Protein AF-A0A2T2V2A9-F1 (afdb_monomer)

Mean predicted aligned error: 9.46 Å

Foldseek 3Di:
DDDDDDDDDDDDPDDDDPDPPPPDPPVVVVVQVQVVVLVVQCLVCLQVVVLVSVLVQADQQEWEAEPNDIDGSVRCSVPVSVVSNLVNNQKDKDWPDWDWDDDPFKIKIKTWIWIFGDDPNDTATKIKIKIWIWGDDPNHIHTRYIYIDMDGDD

Solvent-accessible surface area (backbone atoms only — not comparable to full-atom values): 8856 Å² total; per-residue (Å²): 134,89,82,90,78,90,78,84,83,81,82,79,82,80,79,84,68,82,80,77,76,80,71,72,60,71,63,60,59,50,49,52,50,50,54,50,49,54,50,53,52,48,51,50,22,42,45,71,57,36,62,68,59,41,57,72,42,42,34,89,80,13,34,45,31,44,93,91,47,77,38,45,44,68,55,33,68,76,53,51,48,60,56,51,17,58,53,48,58,43,34,51,75,45,79,74,49,76,49,80,48,76,58,92,56,36,35,40,36,44,36,34,30,41,37,38,40,53,57,96,92,37,82,45,48,30,43,37,42,39,40,41,32,33,36,54,56,99,88,43,76,27,33,44,32,40,37,47,49,72,44,77,61,132

Radius of gyration: 25.56 Å; Cα contacts (8 Å, |Δi|>4): 239; chains: 1; bounding box: 55×90×48 Å

Sequence (154 aa):
MRLFALLTAAIFLSVSGPASARGQPQGATSDSAQVVEATEAFRAALECGDSTAVAGMLLPEARVLESGGVETRREYLAHHFRTDHAFLSALSRRMQSRDVRIDGNAAWVSTTSRMQGTYDGRAMDLSSAELLVLRRRAGEWGIAAVHWSSRSRE

Structure (mmCIF, N/CA/C/O backbone):
data_AF-A0A2T2V2A9-F1
#
_entry.id   AF-A0A2T2V2A9-F1
#
loop_
_atom_site.group_PDB
_atom_site.id
_atom_site.type_symbol
_atom_site.label_atom_id
_atom_site.label_alt_id
_atom_site.label_comp_id
_atom_site.label_asym_id
_atom_site.label_entity_id
_atom_site.label_seq_id
_atom_site.pdbx_PDB_ins_code
_atom_site.Cartn_x
_atom_site.Cartn_y
_atom_site.Cartn_z
_atom_site.occupancy
_atom_site.B_iso_or_equiv
_atom_site.auth_seq_id
_atom_site.auth_comp_id
_atom_site.auth_asym_id
_atom_site.auth_atom_id
_atom_site.pdbx_PDB_model_num
ATOM 1 N N . MET A 1 1 ? -39.315 73.610 7.146 1.00 35.16 1 MET A N 1
ATOM 2 C CA . MET A 1 1 ? -40.131 73.681 8.374 1.00 35.16 1 MET A CA 1
ATOM 3 C C . MET A 1 1 ? -40.170 72.291 8.991 1.00 35.16 1 MET A C 1
ATOM 5 O O . MET A 1 1 ? -40.680 71.395 8.348 1.00 35.16 1 MET A O 1
ATOM 9 N N . ARG A 1 2 ? -39.520 72.145 10.156 1.00 39.41 2 ARG A N 1
ATOM 10 C CA . ARG A 1 2 ? -39.706 71.147 11.230 1.00 39.41 2 ARG A CA 1
ATOM 11 C C . ARG A 1 2 ? -40.156 69.720 10.853 1.00 39.41 2 ARG A C 1
ATOM 13 O O . ARG A 1 2 ? -41.315 69.539 10.516 1.00 39.41 2 ARG A O 1
ATOM 20 N N . LEU A 1 3 ? -39.328 68.719 11.172 1.00 33.22 3 LEU A N 1
ATOM 21 C CA . LEU A 1 3 ? -39.603 67.847 12.327 1.00 33.22 3 LEU A CA 1
ATOM 22 C C . LEU A 1 3 ? -38.363 67.026 12.725 1.00 33.22 3 LEU A C 1
ATOM 24 O O . LEU A 1 3 ? -37.742 66.370 11.897 1.00 33.22 3 LEU A O 1
ATOM 28 N N . PHE A 1 4 ? -38.015 67.110 14.010 1.00 39.78 4 PHE A N 1
ATOM 29 C CA . PHE A 1 4 ? -37.048 66.262 14.705 1.00 39.78 4 PHE A CA 1
ATOM 30 C C . PHE A 1 4 ? -37.637 64.857 14.895 1.00 39.78 4 PHE A C 1
ATOM 32 O O . PHE A 1 4 ? -38.782 64.738 15.329 1.00 39.78 4 PHE A O 1
ATOM 39 N N . ALA A 1 5 ? -36.834 63.816 14.680 1.00 41.00 5 ALA A N 1
ATOM 40 C CA . ALA A 1 5 ? -37.074 62.487 15.234 1.00 41.00 5 ALA A CA 1
ATOM 41 C C . ALA A 1 5 ? -35.835 62.080 16.040 1.00 41.00 5 ALA A C 1
ATOM 43 O O . ALA A 1 5 ? -34.745 61.926 15.489 1.00 41.00 5 ALA A O 1
ATOM 44 N N . LEU A 1 6 ? -36.009 61.980 17.361 1.00 43.75 6 LEU A N 1
ATOM 45 C CA . LEU A 1 6 ? -35.043 61.377 18.272 1.00 43.75 6 LEU A CA 1
ATOM 46 C C . LEU A 1 6 ? -34.867 59.899 17.902 1.00 43.75 6 LEU A C 1
ATOM 48 O O . LEU A 1 6 ? -35.856 59.173 17.827 1.00 43.75 6 LEU A O 1
ATOM 52 N N . LEU A 1 7 ? -33.621 59.447 17.754 1.00 37.81 7 LEU A N 1
ATOM 53 C CA . LEU A 1 7 ? -33.289 58.026 17.784 1.00 37.81 7 LEU A CA 1
ATOM 54 C C . LEU A 1 7 ? -32.452 57.756 19.036 1.00 37.81 7 LEU A C 1
ATOM 56 O O . LEU A 1 7 ? -31.360 58.293 19.213 1.00 37.81 7 LEU A O 1
ATOM 60 N N . THR A 1 8 ? -33.017 56.958 19.930 1.00 41.72 8 THR A N 1
ATOM 61 C CA . THR A 1 8 ? -32.402 56.431 21.144 1.00 41.72 8 THR A CA 1
ATOM 62 C C . THR A 1 8 ? -31.215 55.533 20.790 1.00 41.72 8 THR A C 1
ATOM 64 O O . THR A 1 8 ? -31.360 54.537 20.085 1.00 41.72 8 THR A O 1
ATOM 67 N N . ALA A 1 9 ? -30.027 55.869 21.294 1.00 41.50 9 ALA A N 1
ATOM 68 C CA . ALA A 1 9 ? -28.858 55.001 21.217 1.00 41.50 9 ALA A CA 1
ATOM 69 C C . ALA A 1 9 ? -29.003 53.859 22.237 1.00 41.50 9 ALA A C 1
ATOM 71 O O . ALA A 1 9 ? -28.936 54.084 23.445 1.00 41.50 9 ALA A O 1
ATOM 72 N N . ALA A 1 10 ? -29.211 52.632 21.758 1.00 46.62 10 ALA A N 1
ATOM 73 C CA . ALA A 1 10 ? -29.101 51.433 22.579 1.00 46.62 10 ALA A CA 1
ATOM 74 C C . ALA A 1 10 ? -27.618 51.049 22.699 1.00 46.62 10 ALA A C 1
ATOM 76 O O . ALA A 1 10 ? -26.986 50.644 21.724 1.00 46.62 10 ALA A O 1
ATOM 77 N N . ILE A 1 11 ? -27.055 51.202 23.897 1.00 49.84 11 ILE A N 1
ATOM 78 C CA . ILE A 1 11 ? -25.713 50.720 24.233 1.00 49.84 11 ILE A CA 1
ATOM 79 C C . ILE A 1 11 ? -25.803 49.198 24.390 1.00 49.84 11 ILE A C 1
ATOM 81 O O . ILE A 1 11 ? -26.328 48.703 25.386 1.00 49.84 11 ILE A O 1
ATOM 85 N N . PHE A 1 12 ? -25.301 48.447 23.410 1.00 47.16 12 PHE A N 1
ATOM 86 C CA . PHE A 1 12 ? -25.062 47.014 23.569 1.00 47.16 12 PHE A CA 1
ATOM 87 C C . PHE A 1 12 ? -23.761 46.817 24.354 1.00 47.16 12 PHE A C 1
ATOM 89 O O . PHE A 1 12 ? -22.667 47.035 23.837 1.00 47.16 12 PHE A O 1
ATOM 96 N N . LEU A 1 13 ? -23.880 46.411 25.620 1.00 44.81 13 LEU A N 1
ATOM 97 C CA . LEU A 1 13 ? -22.756 45.901 26.399 1.00 44.81 13 LEU A CA 1
ATOM 98 C C . LEU A 1 13 ? -22.415 44.494 25.879 1.00 44.81 13 LEU A C 1
ATOM 100 O O . LEU A 1 13 ? -23.069 43.512 26.228 1.00 44.81 13 LEU A O 1
ATOM 104 N N . SER A 1 14 ? -21.408 44.387 25.016 1.00 50.97 14 SER A N 1
ATOM 105 C CA . SER A 1 14 ? -20.856 43.095 24.601 1.00 50.97 14 SER A CA 1
ATOM 106 C C . SER A 1 14 ? -20.062 42.498 25.765 1.00 50.97 14 SER A C 1
ATOM 108 O O . SER A 1 14 ? -18.943 42.922 26.049 1.00 50.97 14 SER A O 1
ATOM 110 N N . VAL A 1 15 ? -20.637 41.515 26.458 1.00 56.66 15 VAL A N 1
ATOM 111 C CA . VAL A 1 15 ? -19.888 40.664 27.389 1.00 56.66 15 VAL A CA 1
ATOM 112 C C . VAL A 1 15 ? -19.045 39.704 26.553 1.00 56.66 15 VAL A C 1
ATOM 114 O O . VAL A 1 15 ? -19.554 38.730 26.001 1.00 56.66 15 VAL A O 1
ATOM 117 N N . SER A 1 16 ? -17.749 39.987 26.440 1.00 60.47 16 SER A N 1
ATOM 118 C CA . SER A 1 16 ? -16.772 39.043 25.897 1.00 60.47 16 SER A CA 1
ATOM 119 C C . SER A 1 16 ? -16.602 37.884 26.880 1.00 60.47 16 SER A C 1
ATOM 121 O O . SER A 1 16 ? -15.828 37.970 27.832 1.00 60.47 16 SER A O 1
ATOM 123 N N . GLY A 1 17 ? -17.353 36.802 26.677 1.00 57.62 17 GLY A N 1
ATOM 124 C CA . GLY A 1 17 ? -17.073 35.521 27.324 1.00 57.62 17 GLY A CA 1
ATOM 125 C C . GLY A 1 17 ? -15.783 34.913 26.760 1.00 57.62 17 GLY A C 1
ATOM 126 O O . GLY A 1 17 ? -15.475 35.135 25.584 1.00 57.62 17 GLY A O 1
ATOM 127 N N . PRO A 1 18 ? -15.008 34.151 27.553 1.00 56.25 18 PRO A N 1
ATOM 128 C CA . PRO A 1 18 ? -13.830 33.478 27.032 1.00 56.25 18 PRO A CA 1
ATOM 129 C C . PRO A 1 18 ? -14.279 32.499 25.947 1.00 56.25 18 PRO A C 1
ATOM 131 O O . PRO A 1 18 ? -15.115 31.626 26.182 1.00 56.25 18 PRO A O 1
ATOM 134 N N . ALA A 1 19 ? -13.733 32.655 24.742 1.00 56.81 19 ALA A N 1
ATOM 135 C CA . ALA A 1 19 ? -13.886 31.668 23.692 1.00 56.81 19 ALA A CA 1
ATOM 136 C C . ALA A 1 19 ? -13.268 30.358 24.197 1.00 56.81 19 ALA A C 1
ATOM 138 O O . ALA A 1 19 ? -12.050 30.248 24.334 1.00 56.81 19 ALA A O 1
ATOM 139 N N . SER A 1 20 ? -14.105 29.369 24.514 1.00 57.19 20 SER A N 1
ATOM 140 C CA . SER A 1 20 ? -13.631 28.012 24.751 1.00 57.19 20 SER A CA 1
ATOM 141 C C . SER A 1 20 ? -12.981 27.518 23.465 1.00 57.19 20 SER A C 1
ATOM 143 O O . SER A 1 20 ? -13.665 27.195 22.492 1.00 57.19 20 SER A O 1
ATOM 145 N N . ALA A 1 21 ? -11.650 27.468 23.455 1.00 55.84 21 ALA A N 1
ATOM 146 C CA . ALA A 1 21 ? -10.911 26.687 22.485 1.00 55.84 21 ALA A CA 1
ATOM 147 C C . ALA A 1 21 ? -11.425 25.246 22.594 1.00 55.84 21 ALA A C 1
ATOM 149 O O . ALA A 1 21 ? -11.191 24.564 23.592 1.00 55.84 21 ALA A O 1
ATOM 150 N N . ARG A 1 22 ? -12.194 24.798 21.598 1.00 54.06 22 ARG A N 1
ATOM 151 C CA . ARG A 1 22 ? -12.546 23.387 21.442 1.00 54.06 22 ARG A CA 1
ATOM 152 C C . ARG A 1 22 ? -11.227 22.650 21.220 1.00 54.06 22 ARG A C 1
ATOM 154 O O . ARG A 1 22 ? -10.706 22.644 20.109 1.00 54.06 22 ARG A O 1
ATOM 161 N N . GLY A 1 23 ? -10.659 22.096 22.289 1.00 47.19 23 GLY A N 1
ATOM 162 C CA . GLY A 1 23 ? -9.540 21.173 22.186 1.00 47.19 23 GLY A CA 1
ATOM 163 C C . GLY A 1 23 ? -9.960 20.043 21.257 1.00 47.19 23 GLY A C 1
ATOM 164 O O . GLY A 1 23 ? -11.001 19.420 21.476 1.00 47.19 23 GLY A O 1
ATOM 165 N N . GLN A 1 24 ? -9.199 19.813 20.186 1.00 53.31 24 GLN A N 1
ATOM 166 C CA . GLN A 1 24 ? -9.359 18.569 19.449 1.00 53.31 24 GLN A CA 1
ATOM 167 C C . GLN A 1 24 ? -9.175 17.416 20.444 1.00 53.31 24 GLN A C 1
ATOM 169 O O . GLN A 1 24 ? -8.257 17.482 21.267 1.00 53.31 24 GLN A O 1
ATOM 174 N N . PRO A 1 25 ? -10.048 16.395 20.433 1.00 52.81 25 PRO A N 1
ATOM 175 C CA . PRO A 1 25 ? -9.921 15.290 21.366 1.00 52.81 25 PRO A CA 1
ATOM 176 C C . PRO A 1 25 ? -8.544 14.652 21.163 1.00 52.81 25 PRO A C 1
ATOM 178 O O . PRO A 1 25 ? -8.242 14.178 20.071 1.00 52.81 25 PRO A O 1
ATOM 181 N N . GLN A 1 26 ? -7.721 14.635 22.214 1.00 58.34 26 GLN A N 1
ATOM 182 C CA . GLN A 1 26 ? -6.366 14.056 22.234 1.00 58.34 26 GLN A CA 1
ATOM 183 C C . GLN A 1 26 ? -6.305 12.622 21.663 1.00 58.34 26 GLN A C 1
ATOM 185 O O . GLN A 1 26 ? -5.264 12.191 21.168 1.00 58.34 26 GLN A O 1
ATOM 190 N N . GLY A 1 27 ? -7.430 11.895 21.682 1.00 61.84 27 GLY A N 1
ATOM 191 C CA . GLY A 1 27 ? -7.580 10.593 21.029 1.00 61.84 27 GLY A CA 1
ATOM 192 C C . GLY A 1 27 ? -7.538 10.645 19.496 1.00 61.84 27 GLY A C 1
ATOM 193 O O . GLY A 1 27 ? -6.867 9.823 18.891 1.00 61.84 27 GLY A O 1
ATOM 194 N N . ALA A 1 28 ? -8.154 11.636 18.845 1.00 66.62 28 ALA A N 1
ATOM 195 C CA . ALA A 1 28 ? -8.171 11.719 17.379 1.00 66.62 28 ALA A CA 1
ATOM 196 C C . ALA A 1 28 ? -6.783 12.018 16.787 1.00 66.62 28 ALA A C 1
ATOM 198 O O . ALA A 1 28 ? -6.427 11.510 15.721 1.00 66.62 28 ALA A O 1
ATOM 199 N N . THR A 1 29 ? -5.977 12.816 17.494 1.00 73.81 29 THR A N 1
ATOM 200 C CA . THR A 1 29 ? -4.595 13.118 17.100 1.00 73.81 29 THR A CA 1
ATOM 201 C C . THR A 1 29 ? -3.674 11.911 17.288 1.00 73.81 29 THR A C 1
ATOM 203 O O . THR A 1 29 ? -2.843 11.646 16.424 1.00 73.81 29 THR A O 1
ATOM 206 N N . SER A 1 30 ? -3.855 11.145 18.372 1.00 85.50 30 SER A N 1
ATOM 207 C CA . SER A 1 30 ? -3.116 9.896 18.618 1.00 85.50 30 SER A CA 1
ATOM 208 C C . SER A 1 30 ? -3.460 8.821 17.584 1.00 85.50 30 SER A C 1
ATOM 210 O O . SER A 1 30 ? -2.577 8.164 17.038 1.00 85.50 30 SER A O 1
ATOM 212 N N . ASP A 1 31 ? -4.740 8.695 17.249 1.00 91.25 31 ASP A N 1
ATOM 213 C CA . ASP A 1 31 ? -5.223 7.721 16.276 1.00 91.25 31 ASP A CA 1
ATOM 214 C C . ASP A 1 31 ? -4.714 8.023 14.867 1.00 91.25 31 ASP A C 1
ATOM 216 O O . ASP A 1 31 ? -4.270 7.121 14.161 1.00 91.25 31 ASP A O 1
ATOM 220 N N . SER A 1 32 ? -4.703 9.302 14.483 1.00 93.50 32 SER A N 1
ATOM 221 C CA . SER A 1 32 ? -4.135 9.739 13.204 1.00 93.50 32 SER A CA 1
ATOM 222 C C . SER A 1 32 ? -2.642 9.428 13.115 1.00 93.50 32 SER A C 1
ATOM 224 O O . SER A 1 32 ? -2.185 8.959 12.075 1.00 93.50 32 SER A O 1
ATOM 226 N N . ALA A 1 33 ? -1.889 9.629 14.202 1.00 95.06 33 ALA A N 1
ATOM 227 C CA . ALA A 1 33 ? -0.473 9.277 14.252 1.00 95.06 33 ALA A CA 1
ATOM 228 C C . ALA A 1 33 ? -0.248 7.761 14.108 1.00 95.06 33 ALA A C 1
ATOM 230 O O . ALA A 1 33 ? 0.575 7.356 13.294 1.00 95.06 33 ALA A O 1
ATOM 231 N N . GLN A 1 34 ? -1.027 6.930 14.809 1.00 95.94 34 GLN A N 1
ATOM 232 C CA . GLN A 1 34 ? -0.943 5.464 14.708 1.00 95.94 34 GLN A CA 1
ATOM 233 C C . GLN A 1 34 ? -1.295 4.952 13.302 1.00 95.94 34 GLN A C 1
ATOM 235 O O . GLN A 1 34 ? -0.639 4.055 12.781 1.00 95.94 34 GLN A O 1
ATOM 240 N N . VAL A 1 35 ? -2.323 5.520 12.662 1.00 97.94 35 VAL A N 1
ATOM 241 C CA . VAL A 1 35 ? -2.714 5.155 11.289 1.00 97.94 35 VAL A CA 1
ATOM 242 C C . VAL A 1 35 ? -1.621 5.529 10.285 1.00 97.94 35 VAL A C 1
ATOM 244 O O . VAL A 1 35 ? -1.320 4.756 9.371 1.00 97.94 35 VAL A O 1
ATOM 247 N N . VAL A 1 36 ? -1.009 6.703 10.459 1.00 97.38 36 VAL A N 1
ATOM 248 C CA . VAL A 1 36 ? 0.147 7.133 9.665 1.00 97.38 36 VAL A CA 1
ATOM 249 C C . VAL A 1 36 ? 1.325 6.185 9.868 1.00 97.38 36 VAL A C 1
ATOM 251 O O . VAL A 1 36 ? 1.901 5.733 8.885 1.00 97.38 36 VAL A O 1
ATOM 254 N N . GLU A 1 37 ? 1.653 5.845 11.110 1.00 97.19 37 GLU A N 1
ATOM 255 C CA . GLU A 1 37 ? 2.740 4.923 11.437 1.00 97.19 37 GLU A CA 1
ATOM 256 C C . GLU A 1 37 ? 2.522 3.541 10.809 1.00 97.19 37 GLU A C 1
ATOM 258 O O . GLU A 1 37 ? 3.412 3.034 10.132 1.00 97.19 37 GLU A O 1
ATOM 263 N N . ALA A 1 38 ? 1.319 2.972 10.933 1.00 97.81 38 ALA A N 1
ATOM 264 C CA . ALA A 1 38 ? 0.969 1.699 10.302 1.00 97.81 38 ALA A CA 1
ATOM 265 C C . ALA A 1 38 ? 1.093 1.754 8.768 1.00 97.81 38 ALA A C 1
ATOM 267 O O . ALA A 1 38 ? 1.555 0.798 8.144 1.00 97.81 38 ALA A O 1
ATOM 268 N N . THR A 1 39 ? 0.716 2.883 8.159 1.00 98.1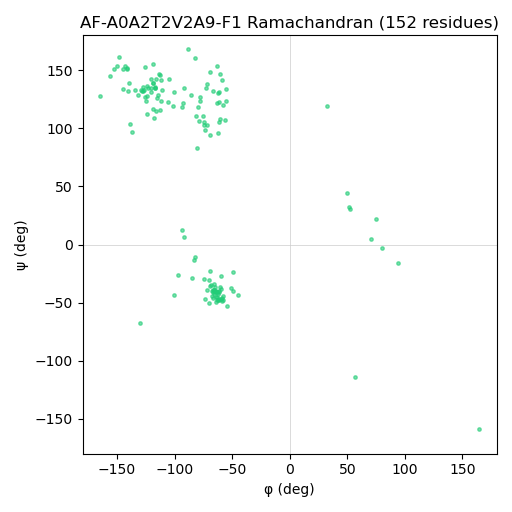2 39 THR A N 1
ATOM 269 C CA . THR A 1 39 ? 0.854 3.108 6.713 1.00 98.12 39 THR A CA 1
ATOM 270 C C . THR A 1 39 ? 2.321 3.124 6.287 1.00 98.12 39 THR A C 1
ATOM 272 O O . THR A 1 39 ? 2.694 2.422 5.349 1.00 98.12 39 THR A O 1
ATOM 275 N N . GLU A 1 40 ? 3.166 3.892 6.975 1.00 97.88 40 GLU A N 1
ATOM 276 C CA . GLU A 1 40 ? 4.597 3.973 6.655 1.00 97.88 40 GLU A CA 1
ATOM 277 C C . GLU A 1 40 ? 5.312 2.641 6.917 1.00 97.88 40 GLU A C 1
ATOM 279 O O . GLU A 1 40 ? 6.135 2.219 6.108 1.00 97.88 40 GLU A O 1
ATOM 284 N N . ALA A 1 41 ? 4.958 1.934 7.994 1.00 98.44 41 ALA A N 1
ATOM 285 C CA . ALA A 1 41 ? 5.515 0.621 8.304 1.00 98.44 41 ALA A CA 1
ATOM 286 C C . ALA A 1 41 ? 5.188 -0.412 7.214 1.00 98.44 41 ALA A C 1
ATOM 288 O O . ALA A 1 41 ? 6.069 -1.156 6.783 1.00 98.44 41 ALA A O 1
ATOM 289 N N . PHE A 1 42 ? 3.949 -0.424 6.715 1.00 98.50 42 PHE A N 1
ATOM 290 C CA . PHE A 1 42 ? 3.546 -1.290 5.605 1.00 98.50 42 PHE A CA 1
ATOM 291 C C . PHE A 1 42 ? 4.305 -0.968 4.318 1.00 98.50 42 PHE A C 1
ATOM 293 O O . PHE A 1 42 ? 4.830 -1.869 3.663 1.00 98.50 42 PHE A O 1
ATOM 300 N N . ARG A 1 43 ? 4.425 0.320 3.982 1.00 96.81 43 ARG A N 1
ATOM 301 C CA . ARG A 1 43 ? 5.202 0.786 2.827 1.00 96.81 43 ARG A CA 1
ATOM 302 C C . ARG A 1 43 ? 6.671 0.375 2.918 1.00 96.81 43 ARG A C 1
ATOM 304 O O . ARG A 1 43 ? 7.204 -0.160 1.950 1.00 96.81 43 ARG A O 1
ATOM 311 N N . ALA A 1 44 ? 7.296 0.566 4.076 1.00 97.88 44 ALA A N 1
ATOM 312 C CA . ALA A 1 44 ? 8.678 0.167 4.312 1.00 97.88 44 ALA A CA 1
ATOM 313 C C . ALA A 1 44 ? 8.860 -1.355 4.208 1.00 97.88 44 ALA A C 1
ATOM 315 O O . ALA A 1 44 ? 9.825 -1.818 3.606 1.00 97.88 44 ALA A O 1
ATOM 316 N N . ALA A 1 45 ? 7.920 -2.147 4.731 1.00 98.44 45 ALA A N 1
ATOM 317 C CA . ALA A 1 45 ? 7.969 -3.604 4.628 1.00 98.44 45 ALA A CA 1
ATOM 318 C C . ALA A 1 45 ? 7.867 -4.092 3.170 1.00 98.44 45 ALA A C 1
ATOM 320 O O . ALA A 1 45 ? 8.604 -4.997 2.777 1.00 98.44 45 ALA A O 1
ATOM 321 N N . LEU A 1 46 ? 7.014 -3.465 2.350 1.00 97.88 46 LEU A N 1
ATOM 322 C CA . LEU A 1 46 ? 6.942 -3.728 0.907 1.00 97.88 46 LEU A CA 1
ATOM 323 C C . LEU A 1 46 ? 8.262 -3.388 0.197 1.00 97.88 46 LEU A C 1
ATOM 325 O O . LEU A 1 46 ? 8.788 -4.195 -0.568 1.00 97.88 46 LEU A O 1
ATOM 329 N N . GLU A 1 47 ? 8.822 -2.210 0.471 1.00 96.94 47 GLU A N 1
ATOM 330 C CA . GLU A 1 47 ? 10.073 -1.745 -0.143 1.00 96.94 47 GLU A CA 1
ATOM 331 C C . GLU A 1 47 ? 11.276 -2.611 0.262 1.00 96.94 47 GLU A C 1
ATOM 333 O O . GLU A 1 47 ? 12.117 -2.909 -0.583 1.00 96.94 47 GLU A O 1
ATOM 338 N N . CYS A 1 48 ? 11.322 -3.096 1.506 1.00 97.56 48 CYS A N 1
ATOM 339 C CA . CYS A 1 48 ? 12.367 -3.994 2.012 1.00 97.56 48 CYS A CA 1
ATOM 340 C C . CYS A 1 48 ? 12.157 -5.475 1.656 1.00 97.56 48 CYS A C 1
ATOM 342 O O . CYS A 1 48 ? 13.058 -6.282 1.878 1.00 97.56 48 CYS A O 1
ATOM 344 N N . GLY A 1 49 ? 10.986 -5.857 1.143 1.00 97.69 49 GLY A N 1
ATOM 345 C CA . GLY A 1 49 ? 10.690 -7.252 0.809 1.00 97.69 49 GLY A CA 1
ATOM 346 C C . GLY A 1 49 ? 10.410 -8.129 2.032 1.00 97.69 49 GLY A C 1
ATOM 347 O O . GLY A 1 49 ? 10.501 -9.357 1.952 1.00 97.69 49 GLY A O 1
ATOM 348 N N . ASP A 1 50 ? 10.015 -7.529 3.159 1.00 98.38 50 ASP A N 1
ATOM 349 C CA . ASP A 1 50 ? 9.679 -8.248 4.388 1.00 98.38 50 ASP A CA 1
ATOM 350 C C . ASP A 1 50 ? 8.251 -8.811 4.331 1.00 98.38 50 ASP A C 1
ATOM 352 O O . ASP A 1 50 ? 7.283 -8.241 4.844 1.00 98.38 50 ASP A O 1
ATOM 356 N N . SER A 1 51 ? 8.126 -9.977 3.694 1.00 97.44 51 SER A N 1
ATOM 357 C CA . SER A 1 51 ? 6.847 -10.689 3.587 1.00 97.44 51 SER A CA 1
ATOM 358 C C . SER A 1 51 ? 6.241 -11.062 4.945 1.00 97.44 51 SER A C 1
ATOM 360 O O . SER A 1 51 ? 5.018 -11.158 5.052 1.00 97.44 51 SER A O 1
ATOM 362 N N . THR A 1 52 ? 7.060 -11.243 5.989 1.00 98.19 52 THR A N 1
ATOM 363 C CA . THR A 1 52 ? 6.581 -11.596 7.334 1.00 98.19 52 THR A CA 1
ATOM 364 C C . THR A 1 52 ? 5.924 -10.390 7.990 1.00 98.19 52 THR A C 1
ATOM 366 O O . THR A 1 52 ? 4.806 -10.504 8.499 1.00 98.19 52 THR A O 1
ATOM 369 N N . ALA A 1 53 ? 6.570 -9.223 7.924 1.00 98.31 53 ALA A N 1
ATOM 370 C CA . ALA A 1 53 ? 5.998 -7.972 8.410 1.00 98.31 53 ALA A CA 1
ATOM 371 C C . ALA A 1 53 ? 4.713 -7.617 7.649 1.00 98.31 53 ALA A C 1
ATOM 373 O O . ALA A 1 53 ? 3.681 -7.368 8.275 1.00 98.31 53 ALA A O 1
ATOM 374 N N . VAL A 1 54 ? 4.727 -7.698 6.312 1.00 98.50 54 VAL A N 1
ATOM 375 C CA . VAL A 1 54 ? 3.523 -7.471 5.496 1.00 98.50 54 VAL A CA 1
ATOM 376 C C . VAL A 1 54 ? 2.401 -8.438 5.877 1.00 98.50 54 VAL A C 1
ATOM 378 O O . VAL A 1 54 ? 1.257 -8.019 6.064 1.00 98.50 54 VAL A O 1
ATOM 381 N N . ALA A 1 55 ? 2.708 -9.723 6.070 1.00 98.19 55 ALA A N 1
ATOM 382 C CA . ALA A 1 55 ? 1.716 -10.696 6.507 1.00 98.19 55 ALA A CA 1
ATOM 383 C C . ALA A 1 55 ? 1.116 -10.351 7.880 1.00 98.19 55 ALA A C 1
ATOM 385 O O . ALA A 1 55 ? -0.078 -10.589 8.070 1.00 98.19 55 ALA A O 1
ATOM 386 N N . GLY A 1 56 ? 1.901 -9.804 8.812 1.00 97.88 56 GLY A N 1
ATOM 387 C CA . GLY A 1 56 ? 1.432 -9.366 10.131 1.00 97.88 56 GLY A CA 1
ATOM 388 C C . GLY A 1 56 ? 0.541 -8.119 10.095 1.00 97.88 56 GLY A C 1
ATOM 389 O O . GLY A 1 56 ? -0.363 -7.994 10.915 1.00 97.88 56 GLY A O 1
ATOM 390 N N . MET A 1 57 ? 0.753 -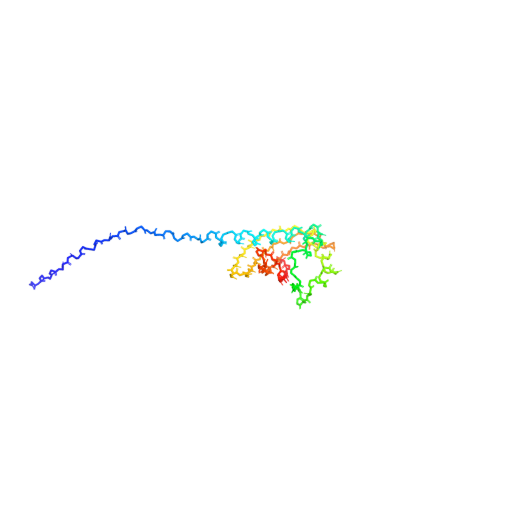7.226 9.125 1.00 98.31 57 MET A N 1
ATOM 391 C CA . MET A 1 57 ? 0.006 -5.966 8.992 1.00 98.31 57 MET A CA 1
ATOM 392 C C . MET A 1 57 ? -1.318 -6.119 8.228 1.00 98.31 57 MET A C 1
ATOM 394 O O . MET A 1 57 ? -2.271 -5.373 8.472 1.00 98.31 57 MET A O 1
ATOM 398 N N . LEU A 1 58 ? -1.398 -7.080 7.302 1.00 98.56 58 LEU A N 1
ATOM 399 C CA . LEU A 1 58 ? -2.625 -7.389 6.565 1.00 98.56 58 LEU A CA 1
ATOM 400 C C . LEU A 1 58 ? -3.582 -8.219 7.430 1.00 98.56 58 LEU A C 1
ATOM 402 O O . LEU A 1 58 ? -3.253 -9.328 7.862 1.00 98.56 58 LEU A O 1
ATOM 406 N N . LEU A 1 59 ? -4.811 -7.732 7.617 1.00 98.44 59 LEU A N 1
ATOM 407 C CA . LEU A 1 59 ? -5.856 -8.489 8.306 1.00 98.44 59 LEU A CA 1
ATOM 408 C C . LEU A 1 59 ? -6.212 -9.778 7.538 1.00 98.44 59 LEU A C 1
ATOM 410 O O . LEU A 1 59 ? -6.082 -9.819 6.314 1.00 98.44 59 LEU A O 1
ATOM 414 N N . PRO A 1 60 ? -6.708 -10.836 8.212 1.00 97.88 60 PRO A N 1
ATOM 415 C CA . PRO A 1 60 ? -7.048 -12.111 7.569 1.00 97.88 60 PRO A CA 1
ATOM 416 C C . PRO A 1 60 ? -7.944 -11.988 6.329 1.00 97.88 60 PRO A C 1
ATOM 418 O O . PRO A 1 60 ? -7.751 -12.707 5.354 1.00 97.88 60 PRO A O 1
ATOM 421 N N . GLU A 1 61 ? -8.894 -11.058 6.359 1.00 97.81 61 GLU A N 1
ATOM 422 C CA . GLU A 1 61 ? -9.836 -10.774 5.275 1.00 97.81 61 GLU A CA 1
ATOM 423 C C . GLU A 1 61 ? -9.387 -9.659 4.315 1.00 97.81 61 GLU A C 1
ATOM 425 O O . GLU A 1 61 ? -10.200 -9.176 3.525 1.00 97.81 61 GLU A O 1
ATOM 430 N N . ALA A 1 62 ? -8.120 -9.238 4.381 1.00 98.62 62 ALA A N 1
ATOM 431 C CA . ALA A 1 62 ? -7.618 -8.153 3.556 1.00 98.62 62 ALA A CA 1
ATOM 432 C C . ALA A 1 62 ? -7.767 -8.442 2.058 1.00 98.62 62 ALA A C 1
ATOM 434 O O . ALA A 1 62 ? -7.555 -9.573 1.598 1.00 98.62 62 ALA A O 1
ATOM 435 N N . ARG A 1 63 ? -8.117 -7.395 1.306 1.00 98.69 63 ARG A N 1
ATOM 436 C CA . ARG A 1 63 ? -8.217 -7.418 -0.158 1.00 98.69 63 ARG A CA 1
ATOM 437 C C . ARG A 1 63 ? -7.221 -6.455 -0.781 1.00 98.69 63 ARG A C 1
ATOM 439 O O . ARG A 1 63 ? -7.126 -5.316 -0.335 1.00 98.69 63 ARG A O 1
ATOM 446 N N . VAL A 1 64 ? -6.528 -6.905 -1.820 1.00 98.69 64 VAL A N 1
ATOM 447 C CA . VAL A 1 64 ? -5.618 -6.069 -2.611 1.00 98.69 64 VAL A CA 1
ATOM 448 C C . VAL A 1 64 ? -6.225 -5.890 -3.992 1.00 98.69 64 VAL A C 1
ATOM 450 O O . VAL A 1 64 ? -6.584 -6.873 -4.636 1.00 98.69 64 VAL A O 1
ATOM 453 N N . LEU A 1 65 ? -6.429 -4.639 -4.395 1.00 98.56 65 LEU A N 1
ATOM 454 C CA . LEU A 1 65 ? -7.023 -4.258 -5.667 1.00 98.56 65 LEU A CA 1
ATOM 455 C C . LEU A 1 65 ? -5.984 -3.516 -6.494 1.00 98.56 65 LEU A C 1
ATOM 457 O O . LEU A 1 65 ? -5.447 -2.501 -6.054 1.00 98.56 65 LEU A O 1
ATOM 461 N N . GLU A 1 66 ? -5.766 -3.984 -7.713 1.00 97.12 66 GLU A N 1
ATOM 462 C CA . GLU A 1 66 ? -4.894 -3.320 -8.673 1.00 97.12 66 GLU A CA 1
ATOM 463 C C . GLU A 1 66 ? -5.283 -3.720 -10.097 1.00 97.12 66 GLU A C 1
ATOM 465 O O . GLU A 1 66 ? -5.702 -4.850 -10.343 1.00 97.12 66 GLU A O 1
ATOM 470 N N . SER A 1 67 ? -5.165 -2.787 -11.048 1.00 93.69 67 SER A N 1
ATOM 471 C CA . SER A 1 67 ? -5.382 -3.044 -12.483 1.00 93.69 67 SER A CA 1
ATOM 472 C C . SER A 1 67 ? -6.729 -3.714 -12.819 1.00 93.69 67 SER A C 1
ATOM 474 O O . SER A 1 67 ? -6.842 -4.467 -13.782 1.00 93.69 67 SER A O 1
ATOM 476 N N . GLY A 1 68 ? -7.767 -3.452 -12.015 1.00 95.19 68 GLY A N 1
ATOM 477 C CA . GLY A 1 68 ? -9.100 -4.055 -12.158 1.00 95.19 68 GLY A CA 1
ATOM 478 C C . GLY A 1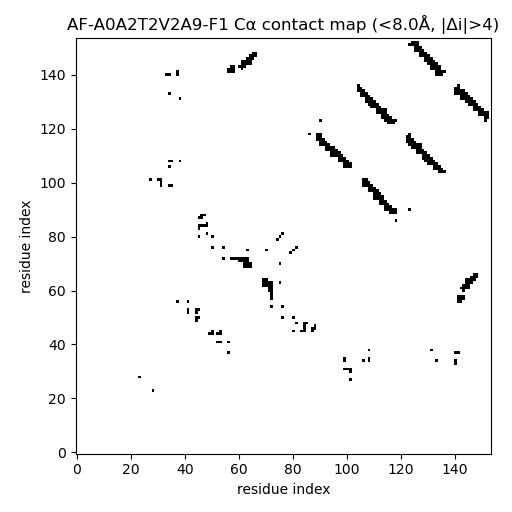 68 ? -9.240 -5.473 -11.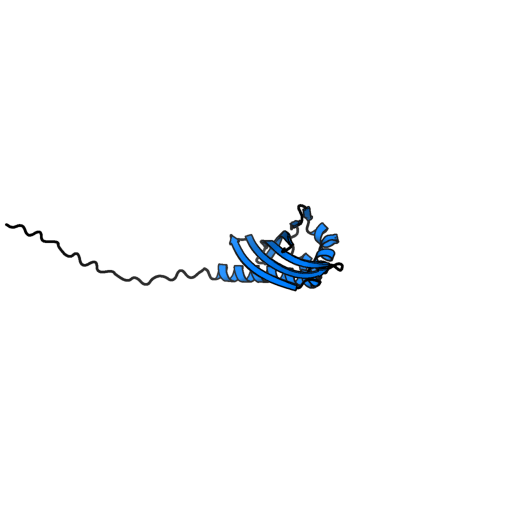584 1.00 95.19 68 GLY A C 1
ATOM 479 O O . GLY A 1 68 ? -10.344 -6.016 -11.589 1.00 95.19 68 GLY A O 1
ATOM 480 N N . GLY A 1 69 ? -8.161 -6.062 -11.069 1.00 97.19 69 GLY A N 1
ATOM 481 C CA . GLY A 1 69 ? -8.164 -7.331 -10.351 1.00 97.19 69 GLY A CA 1
ATOM 482 C C . GLY A 1 69 ? -8.398 -7.167 -8.851 1.00 97.19 69 GLY A C 1
ATOM 483 O O . GLY A 1 69 ? -8.352 -6.065 -8.297 1.00 97.19 69 GLY A O 1
ATOM 484 N N . VAL A 1 70 ? -8.649 -8.293 -8.183 1.00 98.38 70 VAL A N 1
ATOM 485 C CA . VAL A 1 70 ? -8.722 -8.350 -6.725 1.00 98.38 70 VAL A CA 1
ATOM 486 C C . VAL A 1 70 ? -8.177 -9.672 -6.200 1.00 98.38 70 VAL A C 1
ATOM 488 O O . VAL A 1 70 ? -8.572 -10.743 -6.653 1.00 98.38 70 VAL A O 1
ATOM 491 N N . GLU A 1 71 ? -7.338 -9.589 -5.177 1.00 98.56 71 GLU A N 1
ATOM 492 C CA . GLU A 1 71 ? -6.736 -10.734 -4.499 1.00 98.56 71 GLU 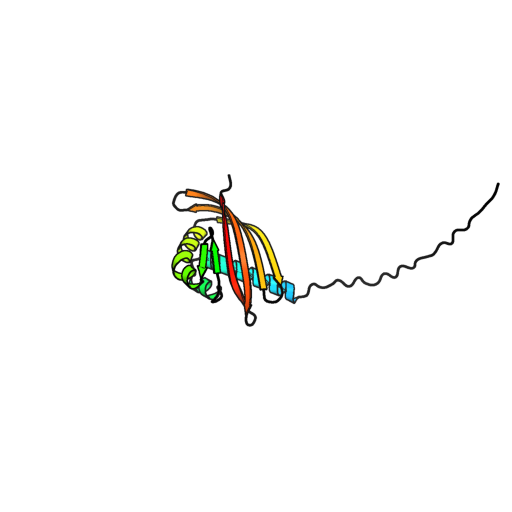A CA 1
ATOM 493 C C . GLU A 1 71 ? -7.145 -10.780 -3.026 1.00 98.56 71 GLU A C 1
ATOM 495 O O . GLU A 1 71 ? -7.524 -9.777 -2.410 1.00 98.56 71 GLU A O 1
ATOM 500 N N . THR A 1 72 ? -7.100 -11.974 -2.450 1.00 98.75 72 THR A N 1
ATOM 501 C CA . THR A 1 72 ? -7.105 -12.187 -1.000 1.00 98.75 72 THR A CA 1
ATOM 502 C C . THR A 1 72 ? -5.697 -12.008 -0.430 1.00 98.75 72 THR A C 1
ATOM 50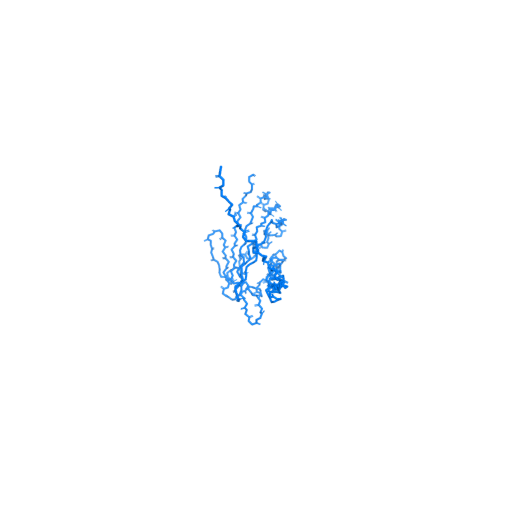4 O O . THR A 1 72 ? -4.708 -12.184 -1.139 1.00 98.75 72 THR A O 1
ATOM 507 N N . ARG A 1 73 ? -5.579 -11.765 0.884 1.00 98.31 73 ARG A N 1
ATOM 508 C CA . ARG A 1 73 ? -4.288 -11.766 1.606 1.00 98.31 73 ARG A CA 1
ATOM 509 C C . ARG A 1 73 ? -3.390 -12.954 1.240 1.00 98.31 73 ARG A C 1
ATOM 511 O O . ARG A 1 73 ? -2.190 -12.784 1.058 1.00 98.31 73 ARG A O 1
ATOM 518 N N . ARG A 1 74 ? -3.961 -14.161 1.150 1.00 98.31 74 ARG A N 1
ATOM 519 C CA . ARG A 1 74 ? -3.206 -15.386 0.842 1.00 98.31 74 ARG A CA 1
ATOM 520 C C . ARG A 1 74 ? -2.646 -15.370 -0.581 1.00 98.31 74 ARG A C 1
ATOM 522 O O . ARG A 1 74 ? -1.488 -15.725 -0.760 1.00 98.31 74 ARG A O 1
ATOM 529 N N . GLU A 1 75 ? -3.460 -14.996 -1.564 1.00 98.31 75 GLU A N 1
ATOM 530 C CA . GLU A 1 75 ? -3.043 -14.923 -2.974 1.00 98.31 75 GLU A CA 1
ATOM 531 C C . GLU A 1 75 ? -1.950 -13.872 -3.163 1.00 98.31 75 GLU A C 1
ATOM 533 O O . GLU A 1 75 ? -0.882 -14.189 -3.691 1.00 98.31 75 GLU A O 1
ATOM 538 N N . TYR A 1 76 ? -2.171 -12.685 -2.595 1.00 98.44 76 TYR A N 1
ATOM 539 C CA . TYR A 1 76 ? -1.220 -11.584 -2.625 1.00 98.44 76 TYR A CA 1
ATOM 540 C C . TYR A 1 76 ? 0.157 -11.992 -2.077 1.00 98.44 76 TYR A C 1
ATOM 542 O O . TYR A 1 76 ? 1.173 -11.863 -2.758 1.00 98.44 76 TYR A O 1
ATOM 550 N N . LEU A 1 77 ? 0.197 -12.561 -0.865 1.00 97.94 77 LEU A N 1
ATOM 551 C CA . LEU A 1 77 ? 1.446 -12.979 -0.216 1.00 97.94 77 LEU A CA 1
ATOM 552 C C . LEU A 1 77 ? 2.153 -14.127 -0.954 1.00 97.94 77 LEU A C 1
ATOM 554 O O . LEU A 1 77 ? 3.382 -14.192 -0.963 1.00 97.94 77 LEU A O 1
ATOM 558 N N . ALA A 1 78 ? 1.401 -15.050 -1.560 1.00 96.88 78 ALA A N 1
ATOM 559 C CA . ALA A 1 78 ? 1.974 -16.203 -2.253 1.00 96.88 78 ALA A CA 1
ATOM 560 C C . ALA A 1 78 ? 2.611 -15.832 -3.605 1.00 96.88 78 ALA A C 1
ATOM 562 O O . ALA A 1 78 ? 3.573 -16.487 -4.039 1.00 96.88 78 ALA A O 1
ATOM 563 N N . HIS A 1 79 ? 2.092 -14.795 -4.269 1.00 91.88 79 HIS A N 1
ATOM 564 C CA . HIS A 1 79 ? 2.440 -14.470 -5.651 1.00 91.88 79 HIS A CA 1
ATOM 565 C C . HIS A 1 79 ? 2.813 -13.000 -5.844 1.00 91.88 79 HIS A C 1
ATOM 567 O O . HIS A 1 79 ? 3.980 -12.717 -6.127 1.00 91.88 79 HIS A O 1
ATOM 573 N N . HIS A 1 80 ? 1.849 -12.092 -5.697 1.00 95.44 80 HIS A N 1
ATOM 574 C CA . HIS A 1 80 ? 1.967 -10.710 -6.159 1.00 95.44 80 HIS A CA 1
ATOM 575 C C . HIS A 1 80 ? 2.981 -9.878 -5.363 1.00 95.44 80 HIS A C 1
ATOM 577 O O . HIS A 1 80 ? 3.759 -9.131 -5.952 1.00 95.44 80 HIS A O 1
ATOM 583 N N . PHE A 1 81 ? 3.087 -10.114 -4.053 1.00 96.88 81 PHE A N 1
ATOM 584 C CA . PHE A 1 81 ? 4.012 -9.410 -3.161 1.00 96.88 81 PHE A CA 1
ATOM 585 C C . PHE A 1 81 ? 5.459 -9.340 -3.684 1.00 96.88 81 PHE A C 1
ATOM 587 O O . PHE A 1 81 ? 6.125 -8.315 -3.551 1.00 96.88 81 PHE A O 1
ATOM 594 N N . ARG A 1 82 ? 5.972 -10.421 -4.291 1.00 95.75 82 ARG A N 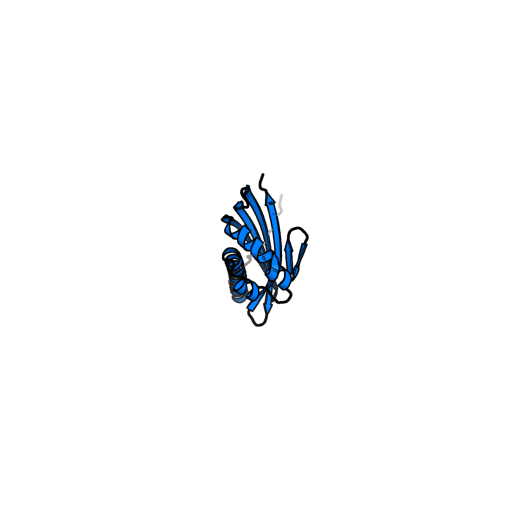1
ATOM 595 C CA . ARG A 1 82 ? 7.352 -10.439 -4.812 1.00 95.75 82 ARG A CA 1
ATOM 596 C C . ARG A 1 82 ? 7.540 -9.458 -5.967 1.00 95.75 82 ARG A C 1
ATOM 598 O O . ARG A 1 82 ? 8.588 -8.820 -6.053 1.00 95.75 82 ARG A O 1
ATOM 605 N N . THR A 1 83 ? 6.545 -9.357 -6.844 1.00 95.56 83 THR A N 1
ATOM 606 C CA . THR A 1 83 ? 6.561 -8.421 -7.970 1.00 95.56 83 THR A CA 1
ATOM 607 C C . THR A 1 83 ? 6.491 -6.988 -7.463 1.00 95.56 83 THR A C 1
ATOM 609 O O . THR A 1 83 ? 7.303 -6.169 -7.890 1.00 95.56 83 THR A O 1
ATOM 612 N N . ASP A 1 84 ? 5.621 -6.713 -6.490 1.00 96.56 84 ASP A N 1
ATOM 613 C CA . ASP A 1 84 ? 5.525 -5.394 -5.860 1.00 96.56 84 ASP A CA 1
ATOM 614 C C . ASP A 1 84 ? 6.835 -4.978 -5.219 1.00 96.56 84 ASP A C 1
ATOM 616 O O . ASP A 1 84 ? 7.317 -3.880 -5.471 1.00 96.56 84 ASP A O 1
ATOM 620 N N . HIS A 1 85 ? 7.454 -5.853 -4.427 1.00 97.56 85 HIS A N 1
ATOM 621 C CA . HIS A 1 85 ? 8.745 -5.553 -3.823 1.00 97.56 85 HIS A CA 1
ATOM 622 C C . HIS A 1 85 ? 9.804 -5.227 -4.888 1.00 97.56 85 HIS A C 1
ATOM 624 O O . HIS A 1 85 ? 10.499 -4.212 -4.786 1.00 97.56 85 HIS A O 1
ATOM 630 N N . ALA A 1 86 ? 9.910 -6.044 -5.940 1.00 97.19 86 ALA A N 1
ATOM 631 C CA . ALA A 1 86 ? 10.865 -5.807 -7.020 1.00 97.19 86 ALA A CA 1
ATOM 632 C C . ALA A 1 86 ? 10.602 -4.471 -7.739 1.00 97.19 86 ALA A C 1
ATOM 634 O O . ALA A 1 86 ? 11.539 -3.753 -8.080 1.00 97.19 86 ALA A O 1
ATOM 635 N N . PHE A 1 87 ? 9.333 -4.126 -7.956 1.00 96.25 87 PHE A N 1
ATOM 636 C CA . PHE A 1 87 ? 8.936 -2.875 -8.590 1.00 96.25 87 PHE A CA 1
ATOM 637 C C . PHE A 1 87 ? 9.202 -1.664 -7.690 1.00 96.25 87 PHE A C 1
ATOM 639 O O . PHE A 1 87 ? 9.835 -0.698 -8.109 1.00 96.25 87 PHE A O 1
ATOM 646 N N . LEU A 1 88 ? 8.757 -1.720 -6.435 1.00 95.94 88 LEU A N 1
ATOM 647 C CA . LEU A 1 88 ? 8.883 -0.631 -5.471 1.00 95.94 88 LEU A CA 1
ATOM 648 C C . LEU A 1 88 ? 10.344 -0.355 -5.101 1.00 95.94 88 LEU A C 1
ATOM 650 O O . LEU A 1 88 ? 10.722 0.807 -5.012 1.00 95.94 88 LEU A O 1
ATOM 654 N N . SER A 1 89 ? 11.178 -1.389 -4.946 1.00 96.62 89 SER A N 1
ATOM 655 C CA . SER A 1 89 ? 12.607 -1.225 -4.626 1.00 96.62 89 SER A CA 1
ATOM 656 C C . SER A 1 89 ? 13.430 -0.629 -5.776 1.00 96.62 89 SER A C 1
ATOM 658 O O . SER A 1 89 ? 14.475 -0.023 -5.536 1.00 96.62 89 SER A O 1
ATOM 660 N N . ALA A 1 90 ? 12.961 -0.750 -7.021 1.00 97.19 90 ALA A N 1
ATOM 661 C CA . ALA A 1 90 ? 13.625 -0.194 -8.200 1.00 97.19 90 ALA A CA 1
ATOM 662 C C . ALA A 1 90 ? 13.304 1.291 -8.454 1.00 97.19 90 ALA A C 1
ATOM 664 O O . ALA A 1 90 ? 13.961 1.941 -9.276 1.00 97.19 90 ALA A O 1
ATOM 665 N N . LEU A 1 91 ? 12.281 1.838 -7.791 1.00 97.38 91 LEU A N 1
ATOM 666 C CA . LEU A 1 91 ? 11.775 3.181 -8.050 1.00 97.38 91 LEU A CA 1
ATOM 667 C C . LEU A 1 91 ? 11.935 4.083 -6.826 1.00 97.38 91 LEU A C 1
ATOM 669 O O . LEU A 1 91 ? 11.548 3.755 -5.712 1.00 97.38 91 LEU A O 1
ATOM 673 N N . SER A 1 92 ? 12.419 5.300 -7.057 1.00 97.25 92 SER A N 1
ATOM 674 C CA . SER A 1 92 ? 12.327 6.375 -6.074 1.00 97.25 92 SER A CA 1
ATOM 675 C C . SER A 1 92 ? 10.885 6.877 -5.983 1.00 97.25 92 SER A C 1
ATOM 677 O O . SER A 1 92 ? 10.234 7.116 -7.004 1.00 97.25 92 SER A O 1
ATOM 679 N N . ARG A 1 93 ? 10.380 7.072 -4.763 1.00 96.88 93 ARG A N 1
ATOM 680 C CA . ARG A 1 93 ? 9.026 7.571 -4.501 1.00 96.88 93 ARG A CA 1
ATOM 681 C C . ARG A 1 93 ? 9.084 8.942 -3.837 1.00 96.88 93 ARG A C 1
ATOM 683 O O . ARG A 1 93 ? 9.722 9.119 -2.806 1.00 96.88 93 ARG A O 1
ATOM 690 N N . ARG A 1 94 ? 8.351 9.910 -4.390 1.00 97.88 94 ARG A N 1
ATOM 691 C CA . ARG A 1 94 ? 8.112 11.223 -3.780 1.00 97.88 94 ARG A CA 1
ATOM 692 C C . ARG A 1 94 ? 6.622 11.407 -3.531 1.00 97.88 94 ARG A C 1
ATOM 694 O O . ARG A 1 94 ? 5.858 11.597 -4.478 1.00 97.88 94 ARG A O 1
ATOM 701 N N . MET A 1 95 ? 6.224 11.376 -2.263 1.00 97.75 95 MET A N 1
ATOM 702 C CA . MET A 1 95 ? 4.848 11.659 -1.857 1.00 97.75 95 MET A CA 1
ATOM 703 C C . MET A 1 95 ? 4.465 13.090 -2.252 1.00 97.75 95 MET A C 1
ATOM 705 O O . MET A 1 95 ? 5.225 14.029 -2.023 1.00 97.75 95 MET A O 1
ATOM 709 N N . GLN A 1 96 ? 3.304 13.243 -2.884 1.00 98.25 96 GLN A N 1
ATOM 710 C CA . GLN A 1 96 ? 2.748 14.534 -3.294 1.00 98.25 96 GLN A CA 1
ATOM 711 C C . GLN A 1 96 ? 1.674 15.005 -2.315 1.00 98.25 96 GLN A C 1
ATOM 713 O O . GLN A 1 96 ? 1.659 16.171 -1.934 1.00 98.25 96 GLN A O 1
ATOM 718 N N . SER A 1 97 ? 0.796 14.099 -1.891 1.00 98.19 97 SER A N 1
ATOM 719 C CA . SER A 1 97 ? -0.217 14.373 -0.876 1.00 98.19 97 SER A CA 1
ATOM 720 C C . SER A 1 97 ? -0.541 13.118 -0.082 1.00 98.19 97 SER A C 1
ATOM 722 O O . SER A 1 97 ? -0.417 12.003 -0.592 1.00 98.19 97 SER A O 1
ATOM 724 N N . ARG A 1 98 ? -0.986 13.321 1.159 1.00 98.31 98 ARG A N 1
ATOM 725 C CA . ARG A 1 98 ? -1.612 12.296 1.987 1.00 98.31 98 ARG A CA 1
ATOM 726 C C . ARG A 1 98 ? -2.772 12.906 2.755 1.00 98.31 98 ARG A C 1
ATOM 728 O O . ARG A 1 98 ? -2.596 13.945 3.386 1.00 98.31 98 ARG A O 1
ATOM 735 N N . ASP A 1 99 ? -3.911 12.232 2.726 1.00 98.06 99 ASP A N 1
ATOM 736 C CA . ASP A 1 99 ? -5.069 12.527 3.563 1.00 98.06 99 ASP A CA 1
ATOM 737 C C . ASP A 1 99 ? -5.379 11.324 4.452 1.00 98.06 99 ASP A C 1
ATOM 739 O O . ASP A 1 99 ? -5.284 10.177 4.010 1.00 98.06 99 ASP A O 1
ATOM 743 N N . VAL A 1 100 ? -5.723 11.593 5.710 1.00 97.88 100 VAL A N 1
ATOM 744 C CA . VAL A 1 100 ? -6.067 10.574 6.702 1.00 97.88 100 VAL A CA 1
ATOM 745 C C . VAL A 1 100 ? -7.436 10.908 7.250 1.00 97.88 100 VAL A C 1
ATOM 747 O O . VAL A 1 100 ? -7.651 11.987 7.806 1.00 97.88 100 VAL A O 1
ATOM 750 N N . ARG A 1 101 ? -8.356 9.954 7.147 1.00 97.38 101 ARG A N 1
ATOM 751 C CA . ARG A 1 101 ? -9.691 10.092 7.711 1.00 97.38 101 ARG A CA 1
ATOM 752 C C . ARG A 1 101 ? -10.013 8.907 8.596 1.00 97.38 101 ARG A C 1
ATOM 754 O O . ARG A 1 101 ? -9.819 7.764 8.202 1.00 97.38 101 ARG A O 1
ATOM 761 N N . ILE A 1 102 ? -10.511 9.210 9.788 1.00 96.94 102 ILE A N 1
ATOM 762 C CA . ILE A 1 102 ? -10.849 8.232 10.820 1.00 96.94 102 ILE A CA 1
ATOM 763 C C . ILE A 1 102 ? -12.331 8.365 11.145 1.00 96.94 102 ILE A C 1
ATOM 765 O O . ILE A 1 102 ? -12.836 9.476 11.314 1.00 96.94 102 ILE A O 1
ATOM 769 N N . ASP A 1 103 ? -13.004 7.223 11.229 1.00 95.38 103 ASP A N 1
ATOM 770 C CA . ASP A 1 103 ? -14.391 7.091 11.653 1.00 95.38 103 ASP A CA 1
ATOM 771 C C . ASP A 1 103 ? -14.524 5.883 12.594 1.00 95.38 103 ASP A C 1
ATOM 773 O O . ASP A 1 103 ? -14.563 4.721 12.176 1.00 95.38 103 ASP A O 1
ATOM 777 N N . GLY A 1 104 ? -14.499 6.162 13.900 1.00 94.44 104 GLY A N 1
ATOM 778 C CA . GLY A 1 104 ? -14.498 5.144 14.947 1.00 94.44 104 GLY A CA 1
ATOM 779 C C . GLY A 1 104 ? -13.334 4.159 14.798 1.00 94.44 104 GLY A C 1
ATOM 780 O O . GLY A 1 104 ? -12.171 4.524 14.939 1.00 94.44 104 GLY A O 1
ATOM 781 N N . ASN A 1 105 ? -13.658 2.896 14.513 1.00 96.12 105 ASN A N 1
ATOM 782 C CA . ASN A 1 105 ? -12.676 1.820 14.342 1.00 96.12 105 ASN A CA 1
ATOM 783 C C . ASN A 1 105 ? -12.223 1.627 12.888 1.00 96.12 105 ASN A C 1
ATOM 785 O O . ASN A 1 105 ? -11.526 0.653 12.610 1.00 96.12 105 ASN A O 1
ATOM 789 N N . ALA A 1 106 ? -12.629 2.492 11.960 1.00 97.69 106 ALA A N 1
ATOM 790 C CA . ALA A 1 106 ? -12.195 2.468 10.569 1.00 97.69 106 ALA A CA 1
ATOM 791 C C . ALA A 1 106 ? -11.352 3.705 10.248 1.00 97.69 106 ALA A C 1
ATOM 793 O O . ALA A 1 106 ? -11.588 4.792 10.778 1.00 97.69 106 ALA A O 1
ATOM 794 N N . ALA A 1 107 ? -10.383 3.539 9.358 1.00 98.31 107 ALA A N 1
ATOM 795 C CA . ALA A 1 107 ? -9.621 4.639 8.798 1.00 98.31 107 ALA A CA 1
ATOM 796 C C . ALA A 1 107 ? -9.341 4.401 7.315 1.00 98.31 107 ALA A C 1
ATOM 798 O O . ALA A 1 107 ? -9.212 3.258 6.875 1.00 98.31 107 ALA A O 1
ATOM 799 N N . TRP A 1 108 ? -9.212 5.483 6.555 1.00 98.00 108 TRP A N 1
ATOM 800 C CA . TRP A 1 108 ? -8.752 5.448 5.172 1.00 98.00 108 TRP A CA 1
ATOM 801 C C . TRP A 1 108 ? -7.622 6.452 4.991 1.00 98.00 108 TRP A C 1
ATOM 803 O O . TRP A 1 108 ? -7.728 7.601 5.427 1.00 98.00 108 TRP A O 1
ATOM 813 N N . VAL A 1 109 ? -6.550 6.008 4.343 1.00 98.75 109 VAL A N 1
ATOM 814 C CA . VAL A 1 109 ? -5.394 6.832 4.000 1.00 98.75 109 VAL A CA 1
ATOM 815 C C . VAL A 1 109 ? -5.296 6.899 2.491 1.00 98.75 109 VAL A C 1
ATOM 817 O O . VAL A 1 109 ? -5.080 5.879 1.840 1.00 98.75 109 VAL A O 1
ATOM 820 N N . SER A 1 110 ? -5.482 8.096 1.943 1.00 98.69 110 SER A N 1
ATOM 821 C CA . SER A 1 110 ? -5.328 8.355 0.512 1.00 98.69 110 SER A CA 1
ATOM 822 C C . SER A 1 110 ? -3.984 9.017 0.277 1.00 98.69 1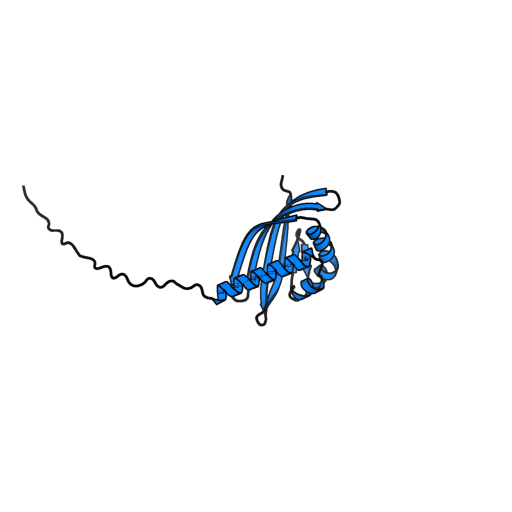10 SER A C 1
ATOM 824 O O . SER A 1 110 ? -3.746 10.110 0.787 1.00 98.69 110 SER A O 1
ATOM 826 N N . THR A 1 111 ? -3.120 8.384 -0.507 1.00 98.81 111 THR A N 1
ATOM 827 C CA . THR A 1 111 ? -1.788 8.900 -0.822 1.00 98.81 111 THR A CA 1
ATOM 828 C C . THR A 1 111 ? -1.621 9.024 -2.328 1.00 98.81 111 THR A C 1
ATOM 830 O O . THR A 1 111 ? -1.943 8.101 -3.072 1.00 98.81 111 THR A O 1
ATOM 833 N N . THR A 1 112 ? -1.079 10.149 -2.793 1.00 98.69 112 THR A N 1
ATOM 834 C CA . THR A 1 112 ? -0.588 10.273 -4.172 1.00 98.69 112 THR A CA 1
ATOM 835 C C . THR A 1 112 ? 0.911 10.510 -4.173 1.00 98.69 112 THR A C 1
ATOM 837 O O . THR A 1 112 ? 1.440 11.228 -3.320 1.00 98.69 112 THR A O 1
ATOM 840 N N . SER A 1 113 ? 1.606 9.913 -5.136 1.00 98.50 113 SER A N 1
ATOM 841 C CA . SER A 1 113 ? 3.062 9.968 -5.241 1.00 98.50 113 SER A CA 1
ATOM 842 C C . SER A 1 113 ? 3.508 10.081 -6.691 1.00 98.50 113 SER A C 1
ATOM 844 O O . SER A 1 113 ? 2.856 9.571 -7.600 1.00 98.50 113 SER A O 1
ATOM 846 N N . ARG A 1 114 ? 4.673 10.691 -6.906 1.00 98.38 114 ARG A N 1
ATOM 847 C CA . ARG A 1 114 ? 5.447 10.485 -8.131 1.00 98.38 114 ARG A CA 1
ATOM 848 C C . ARG A 1 114 ? 6.435 9.351 -7.895 1.00 98.38 114 ARG A C 1
ATOM 850 O O . ARG A 1 114 ? 7.103 9.348 -6.862 1.00 98.38 114 ARG A O 1
ATOM 857 N N . MET A 1 115 ? 6.539 8.426 -8.839 1.00 98.12 115 MET A N 1
ATOM 858 C CA . MET A 1 115 ? 7.529 7.351 -8.807 1.00 98.12 115 MET A CA 1
ATOM 859 C C . MET A 1 115 ? 8.421 7.428 -10.038 1.00 98.12 115 MET A C 1
ATOM 861 O O . MET A 1 115 ? 7.915 7.575 -11.148 1.00 98.12 115 MET A O 1
ATOM 865 N N . GLN A 1 116 ? 9.736 7.369 -9.840 1.00 98.25 116 GLN A N 1
ATOM 866 C CA . GLN A 1 116 ? 10.720 7.515 -10.911 1.00 98.25 116 GLN A CA 1
ATOM 867 C C . GLN A 1 116 ? 11.866 6.526 -10.740 1.00 98.25 116 GLN A C 1
ATOM 869 O O . GLN A 1 116 ? 12.368 6.347 -9.631 1.00 98.25 116 GLN A O 1
ATOM 874 N N . GLY A 1 117 ? 12.327 5.933 -11.836 1.00 97.31 117 GLY A N 1
ATOM 875 C CA . GLY A 1 117 ? 13.450 5.000 -11.817 1.00 97.31 117 GLY A CA 1
ATOM 876 C C . GLY A 1 117 ? 13.536 4.194 -13.103 1.00 97.31 117 GLY A C 1
ATOM 877 O O . GLY A 1 117 ? 13.006 4.603 -14.134 1.00 97.31 117 GLY A O 1
ATOM 878 N N . THR A 1 118 ? 14.215 3.053 -13.046 1.00 97.25 118 THR A N 1
ATOM 879 C CA . THR A 1 118 ? 14.272 2.093 -14.153 1.00 97.25 118 THR A CA 1
ATOM 880 C C . THR A 1 118 ? 13.808 0.743 -13.647 1.00 97.25 118 THR A C 1
ATOM 882 O O . THR A 1 118 ? 14.335 0.247 -12.658 1.00 97.25 118 THR A O 1
ATOM 885 N N . TYR A 1 119 ? 12.846 0.143 -14.336 1.00 96.00 119 TYR A N 1
ATOM 886 C CA . TYR A 1 119 ? 12.350 -1.192 -14.026 1.00 96.00 119 TYR A CA 1
ATOM 887 C C . TYR A 1 119 ? 12.248 -1.990 -15.320 1.00 96.00 119 TYR A C 1
ATOM 889 O O . TYR A 1 119 ? 11.767 -1.468 -16.325 1.00 96.00 119 TYR A O 1
ATOM 897 N N . ASP A 1 120 ? 12.759 -3.221 -15.312 1.00 94.19 120 ASP A N 1
ATOM 898 C CA . ASP A 1 120 ? 12.802 -4.094 -16.493 1.00 94.19 120 ASP A CA 1
ATOM 899 C C . ASP A 1 120 ? 13.394 -3.401 -17.746 1.00 94.19 120 ASP A C 1
ATOM 901 O O . ASP A 1 120 ? 12.844 -3.421 -18.847 1.00 94.19 120 ASP A O 1
ATOM 905 N N . GLY A 1 121 ? 14.499 -2.668 -17.550 1.00 96.06 121 GLY A N 1
ATOM 906 C CA . GLY A 1 121 ? 15.201 -1.938 -18.615 1.00 96.06 121 GLY A CA 1
ATOM 907 C C . GLY A 1 121 ? 14.474 -0.701 -19.163 1.00 96.06 121 GLY A C 1
ATOM 908 O O . GLY A 1 121 ? 14.967 -0.079 -20.103 1.00 96.06 121 GLY A O 1
ATOM 909 N N . ARG A 1 122 ? 13.325 -0.316 -18.594 1.00 95.69 122 ARG A N 1
ATOM 910 C CA . ARG A 1 122 ? 12.526 0.834 -19.038 1.00 95.69 122 ARG A CA 1
ATOM 911 C C . ARG A 1 122 ? 12.570 1.957 -18.014 1.00 95.69 122 ARG A C 1
ATOM 913 O O . ARG A 1 122 ? 12.355 1.729 -16.824 1.00 95.69 122 ARG A O 1
ATOM 920 N N . ALA A 1 123 ? 12.815 3.176 -18.489 1.00 97.06 123 ALA A N 1
ATOM 921 C CA . ALA A 1 123 ? 12.674 4.372 -17.672 1.00 97.06 123 ALA A CA 1
ATOM 922 C C . ALA A 1 123 ? 11.193 4.588 -17.322 1.00 97.06 123 ALA A C 1
ATOM 924 O O . ALA A 1 123 ? 10.331 4.539 -18.198 1.00 97.06 123 ALA A O 1
ATOM 925 N N . MET A 1 124 ? 10.917 4.834 -16.044 1.00 97.25 124 MET A N 1
ATOM 926 C CA . MET A 1 124 ? 9.575 5.038 -15.509 1.00 97.25 124 MET A CA 1
ATOM 927 C C . MET A 1 124 ? 9.446 6.450 -14.936 1.00 97.25 124 MET A C 1
ATOM 929 O O . MET A 1 124 ? 10.308 6.902 -14.178 1.00 97.25 124 MET A O 1
ATOM 933 N N . ASP A 1 125 ? 8.335 7.116 -15.247 1.00 97.88 125 ASP A N 1
ATOM 934 C CA . ASP A 1 125 ? 7.867 8.326 -14.566 1.00 97.88 125 ASP A CA 1
ATOM 935 C C . ASP A 1 125 ? 6.351 8.241 -14.391 1.00 97.88 125 ASP A C 1
ATOM 937 O O . ASP A 1 125 ? 5.577 8.373 -15.343 1.00 97.88 125 ASP A O 1
ATOM 941 N N . LEU A 1 126 ? 5.926 7.939 -13.168 1.00 98.25 126 LEU A N 1
ATOM 942 C CA . LEU A 1 126 ? 4.559 7.545 -12.864 1.00 98.25 126 LEU A CA 1
ATOM 943 C C . LEU A 1 126 ? 3.925 8.504 -11.863 1.00 98.25 126 LEU A C 1
ATOM 945 O O . LEU A 1 126 ? 4.559 8.954 -10.908 1.00 98.25 126 LEU A O 1
ATOM 949 N N . SER A 1 127 ? 2.635 8.773 -12.054 1.00 98.44 127 SER A N 1
ATOM 950 C CA . SER A 1 127 ? 1.755 9.213 -10.971 1.00 98.44 127 SER A CA 1
ATOM 951 C C . SER A 1 127 ? 1.090 7.979 -10.381 1.00 98.44 127 SER A C 1
ATOM 953 O O . SER A 1 127 ? 0.419 7.252 -11.108 1.00 98.44 127 SER A O 1
ATOM 955 N N . SER A 1 128 ? 1.275 7.755 -9.086 1.00 98.25 128 SER A N 1
ATOM 956 C CA . SER A 1 128 ? 0.698 6.645 -8.329 1.00 98.25 128 SER A CA 1
ATOM 957 C C . SER A 1 128 ? -0.339 7.173 -7.340 1.00 98.25 128 SER A C 1
ATOM 959 O O . SER A 1 128 ? -0.148 8.240 -6.747 1.00 98.25 128 SER A O 1
ATOM 961 N N . ALA A 1 129 ? -1.427 6.426 -7.173 1.00 98.50 129 ALA A N 1
ATOM 962 C CA . ALA A 1 129 ? -2.431 6.632 -6.144 1.00 98.50 129 ALA A CA 1
ATOM 963 C C . ALA A 1 129 ? -2.605 5.348 -5.323 1.00 98.50 129 ALA A C 1
ATOM 965 O O . ALA A 1 129 ? -2.689 4.247 -5.868 1.00 98.50 129 ALA A O 1
ATOM 966 N N . GLU A 1 130 ? -2.677 5.519 -4.009 1.00 98.75 130 GLU A N 1
ATOM 967 C CA . GLU A 1 130 ? -2.854 4.466 -3.017 1.00 98.75 130 GLU A CA 1
ATOM 968 C C . GLU A 1 130 ? -4.018 4.834 -2.099 1.00 98.75 130 GLU A C 1
ATOM 970 O O . GLU A 1 130 ? -4.079 5.951 -1.582 1.00 98.75 130 GLU A O 1
ATOM 975 N N . LEU A 1 131 ? -4.918 3.879 -1.879 1.00 98.88 131 LEU A N 1
ATOM 976 C CA . LEU A 1 131 ? -5.896 3.924 -0.802 1.00 98.88 131 LEU A CA 1
ATOM 977 C C . LEU A 1 131 ? -5.661 2.729 0.116 1.00 98.88 131 LEU A C 1
ATOM 979 O O . LEU A 1 131 ? -5.846 1.582 -0.295 1.00 98.88 131 LEU A O 1
ATOM 983 N N . LEU A 1 132 ? -5.305 3.004 1.367 1.00 98.88 132 LEU A N 1
ATOM 984 C CA . LEU A 1 132 ? -5.306 2.003 2.427 1.00 98.88 132 LEU A CA 1
ATOM 985 C C . LEU A 1 132 ? -6.563 2.160 3.264 1.00 98.88 132 LEU A C 1
ATOM 987 O O . LEU A 1 132 ? -6.880 3.257 3.718 1.00 98.88 132 LEU A O 1
ATOM 991 N N . VAL A 1 133 ? -7.249 1.053 3.510 1.00 98.75 133 VAL A N 1
ATOM 992 C CA . VAL A 1 133 ? -8.322 0.960 4.497 1.00 98.75 133 VAL A CA 1
ATOM 993 C C . VAL A 1 133 ? -7.787 0.195 5.690 1.00 98.75 133 VAL A C 1
ATOM 995 O O . VAL A 1 133 ? -7.365 -0.952 5.548 1.00 98.75 133 VAL A O 1
ATOM 998 N N . LEU A 1 134 ? -7.840 0.802 6.868 1.00 98.75 134 LEU A N 1
ATOM 999 C CA . LEU A 1 134 ? -7.419 0.194 8.119 1.00 98.75 134 LEU A CA 1
ATOM 1000 C C . LEU A 1 134 ? -8.633 -0.027 9.020 1.00 98.75 134 LEU A C 1
ATOM 1002 O O . LEU A 1 134 ? -9.571 0.773 9.038 1.00 98.75 134 LEU A O 1
ATOM 1006 N N . ARG A 1 135 ? -8.607 -1.107 9.803 1.00 98.12 135 ARG A N 1
ATOM 1007 C CA . ARG A 1 135 ? -9.572 -1.332 10.881 1.00 98.12 135 ARG A CA 1
ATOM 1008 C C . ARG A 1 135 ? -8.849 -1.620 12.185 1.00 98.12 135 ARG A C 1
ATOM 1010 O O . ARG A 1 135 ? -7.935 -2.442 12.216 1.00 98.12 135 ARG A O 1
ATOM 1017 N N . ARG A 1 136 ? -9.313 -0.991 13.262 1.00 96.38 136 ARG A N 1
ATOM 1018 C CA . ARG A 1 136 ? -8.835 -1.250 14.614 1.00 96.38 136 ARG A CA 1
ATOM 1019 C C . ARG A 1 136 ? -9.457 -2.538 15.162 1.00 96.38 136 ARG A C 1
ATOM 1021 O O . ARG A 1 136 ? -10.681 -2.687 15.162 1.00 96.38 136 ARG A O 1
ATOM 1028 N N . ARG A 1 137 ? -8.632 -3.470 15.640 1.00 92.50 137 ARG A N 1
ATOM 1029 C CA . ARG A 1 137 ? -9.033 -4.702 16.340 1.00 92.50 137 ARG A CA 1
ATOM 1030 C C . ARG A 1 137 ? -8.202 -4.837 17.610 1.00 92.50 137 ARG A C 1
ATOM 1032 O O . ARG A 1 137 ? -6.989 -4.728 17.550 1.00 92.50 137 ARG A O 1
ATOM 1039 N N . ALA A 1 138 ? -8.860 -5.044 18.752 1.00 90.56 138 ALA A N 1
ATOM 1040 C CA . ALA A 1 138 ? -8.194 -5.167 20.057 1.00 90.56 138 ALA A CA 1
ATOM 1041 C C . ALA A 1 138 ? -7.203 -4.021 20.381 1.00 90.56 138 ALA A C 1
ATOM 1043 O O . ALA A 1 138 ? -6.215 -4.226 21.071 1.00 90.56 138 ALA A O 1
ATOM 1044 N N . GLY A 1 139 ? -7.482 -2.806 19.894 1.00 89.12 139 GLY A N 1
ATOM 1045 C CA . GLY A 1 139 ? -6.629 -1.631 20.100 1.00 89.12 139 GLY A CA 1
ATOM 1046 C C . GLY A 1 139 ? -5.624 -1.359 18.977 1.00 89.12 139 GLY A C 1
ATOM 1047 O O . GLY A 1 139 ? -5.178 -0.221 18.864 1.00 89.12 139 GLY A O 1
ATOM 1048 N N . GLU A 1 140 ? -5.357 -2.322 18.095 1.00 93.56 140 GLU A N 1
ATOM 1049 C CA . GLU A 1 140 ? -4.328 -2.234 17.051 1.00 93.56 140 GLU A CA 1
ATOM 1050 C C . GLU A 1 140 ? -4.933 -2.010 15.662 1.00 93.56 140 GLU A C 1
ATOM 1052 O O . GLU A 1 140 ? -5.986 -2.562 15.334 1.00 93.56 140 GLU A O 1
ATOM 1057 N N . TRP A 1 141 ? -4.274 -1.206 14.827 1.00 97.81 141 TRP A N 1
ATOM 1058 C CA . TRP A 1 141 ? -4.677 -0.990 13.438 1.00 97.81 141 TRP A CA 1
ATOM 1059 C C . TRP A 1 141 ? -4.093 -2.068 12.529 1.00 97.81 141 TRP A C 1
ATOM 1061 O O . TRP A 1 141 ? -2.886 -2.276 12.508 1.00 97.81 141 TRP A O 1
ATOM 1071 N N . GLY A 1 142 ? -4.946 -2.705 11.728 1.00 98.31 142 GLY A N 1
ATOM 1072 C CA . GLY A 1 142 ? -4.520 -3.586 10.642 1.00 98.31 142 GLY A CA 1
ATOM 1073 C C . GLY A 1 142 ? -5.143 -3.177 9.312 1.00 98.31 142 GLY A C 1
ATOM 1074 O O . GLY A 1 142 ? -6.237 -2.608 9.277 1.00 98.31 142 GLY A O 1
ATOM 1075 N N . ILE A 1 143 ? -4.463 -3.488 8.212 1.00 98.81 143 ILE A N 1
ATOM 1076 C CA . ILE A 1 143 ? -4.896 -3.139 6.855 1.00 98.81 143 ILE A CA 1
ATOM 1077 C C . ILE A 1 143 ? -5.960 -4.138 6.393 1.00 98.81 143 ILE A C 1
ATOM 1079 O O . ILE A 1 143 ? -5.714 -5.340 6.298 1.00 98.81 143 ILE A O 1
ATOM 1083 N N . ALA A 1 144 ? -7.161 -3.635 6.120 1.00 98.69 144 ALA A N 1
ATOM 1084 C CA . ALA A 1 144 ? -8.314 -4.395 5.646 1.00 98.69 144 ALA A CA 1
ATOM 1085 C C . ALA A 1 144 ? -8.483 -4.329 4.121 1.00 98.69 144 ALA A C 1
ATOM 1087 O O . ALA A 1 144 ? -9.063 -5.238 3.530 1.00 98.69 144 ALA A O 1
ATOM 1088 N N . ALA A 1 145 ? -8.003 -3.271 3.469 1.00 98.81 145 ALA A N 1
ATOM 1089 C CA . ALA A 1 145 ? -7.955 -3.218 2.015 1.00 98.81 145 ALA A CA 1
ATOM 1090 C C . ALA A 1 145 ? -6.827 -2.318 1.521 1.00 98.81 145 ALA A C 1
ATOM 1092 O O . ALA A 1 145 ? -6.459 -1.342 2.175 1.00 98.81 145 ALA A O 1
ATOM 1093 N N . VAL A 1 146 ? -6.333 -2.652 0.339 1.00 98.81 146 VAL A N 1
ATOM 1094 C CA . VAL A 1 146 ? -5.365 -1.882 -0.429 1.00 98.81 146 VAL A CA 1
ATOM 1095 C C . VAL A 1 146 ? -5.952 -1.678 -1.816 1.00 98.81 146 VAL A C 1
ATOM 1097 O O . VAL A 1 146 ? -6.447 -2.628 -2.420 1.00 98.81 146 VAL A O 1
ATOM 1100 N N . HIS A 1 147 ? -5.897 -0.455 -2.324 1.00 98.75 147 HIS A N 1
ATOM 1101 C CA . HIS A 1 147 ? -6.124 -0.176 -3.734 1.00 98.75 147 HIS A CA 1
ATOM 1102 C C . HIS A 1 147 ? -4.938 0.604 -4.282 1.00 98.75 147 HIS A C 1
ATOM 1104 O O . HIS A 1 147 ? -4.618 1.678 -3.766 1.00 98.75 147 HIS A O 1
ATOM 1110 N N . TRP A 1 148 ? -4.354 0.103 -5.365 1.00 98.50 148 TRP A N 1
ATOM 1111 C CA . TRP A 1 148 ? -3.303 0.782 -6.109 1.00 98.50 148 TRP A CA 1
ATOM 1112 C C . TRP A 1 148 ? -3.719 1.055 -7.547 1.00 98.50 148 TRP A C 1
ATOM 1114 O O . TRP A 1 148 ? -4.342 0.239 -8.226 1.00 98.50 148 TRP A O 1
ATOM 1124 N N . SER A 1 149 ? -3.355 2.243 -8.015 1.00 98.19 149 SER A N 1
ATOM 1125 C CA . SER A 1 149 ? -3.414 2.595 -9.427 1.00 98.19 149 SER A CA 1
ATOM 1126 C C . SER A 1 149 ? -2.231 3.482 -9.788 1.00 98.19 149 SER A C 1
ATOM 1128 O O . SER A 1 149 ? -1.666 4.191 -8.948 1.00 98.19 149 SER A O 1
ATOM 1130 N N . SER A 1 150 ? -1.836 3.448 -11.055 1.00 97.25 150 SER A N 1
ATOM 1131 C CA . SER A 1 150 ? -0.809 4.340 -11.568 1.00 97.25 150 SER A CA 1
ATOM 1132 C C . SER A 1 150 ? -1.044 4.677 -13.035 1.00 97.25 150 SER A C 1
ATOM 1134 O O . SER A 1 150 ? -1.793 4.004 -13.741 1.00 97.25 150 SER A O 1
ATOM 1136 N N . ARG A 1 151 ? -0.416 5.762 -13.486 1.00 97.06 151 ARG A N 1
ATOM 1137 C CA . ARG A 1 151 ? -0.359 6.157 -14.896 1.00 97.06 151 ARG A CA 1
ATOM 1138 C C . ARG A 1 151 ? 0.981 6.801 -15.210 1.00 97.06 151 ARG A C 1
ATOM 1140 O O . ARG A 1 151 ? 1.562 7.456 -14.338 1.00 97.06 151 ARG A O 1
ATOM 1147 N N . SER A 1 152 ? 1.431 6.682 -16.454 1.00 96.88 152 SER A N 1
ATOM 1148 C CA . SER A 1 152 ? 2.575 7.448 -16.943 1.00 96.88 152 SER A CA 1
ATOM 1149 C C . SER A 1 152 ? 2.302 8.950 -16.872 1.00 96.88 152 SER A C 1
ATOM 1151 O O . SER A 1 152 ? 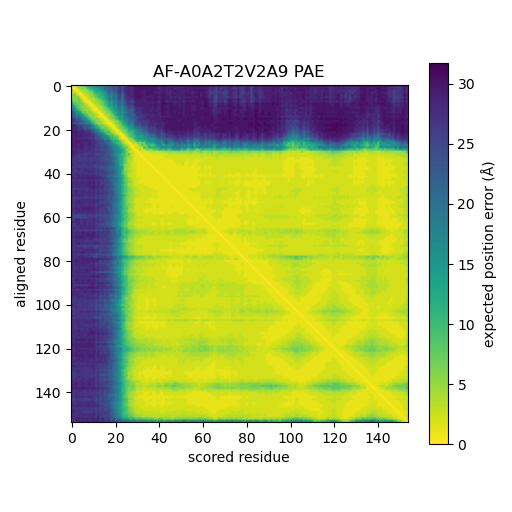1.164 9.416 -17.005 1.00 96.88 152 SER A O 1
ATOM 1153 N N . ARG A 1 153 ? 3.363 9.714 -16.620 1.00 90.50 153 ARG A N 1
ATOM 1154 C CA . ARG A 1 153 ? 3.381 11.165 -16.790 1.00 90.50 153 ARG A CA 1
ATOM 1155 C C . ARG A 1 153 ? 3.931 11.430 -18.189 1.00 90.50 153 ARG A C 1
ATOM 1157 O O . ARG A 1 153 ? 5.024 10.968 -18.492 1.00 90.50 153 ARG A O 1
ATOM 1164 N N . GLU A 1 154 ? 3.119 12.060 -19.031 1.00 72.81 154 GLU A N 1
ATOM 1165 C CA . GLU A 1 154 ? 3.530 12.543 -20.358 1.00 72.81 154 GLU A CA 1
ATOM 1166 C C . GLU A 1 154 ? 4.568 13.666 -20.245 1.00 72.81 154 GLU A C 1
ATOM 1168 O O . GLU A 1 154 ? 4.485 14.444 -19.259 1.00 72.81 154 GLU A O 1
#

pLDDT: mean 88.18, std 18.86, range [33.22, 98.88]

Nearest PDB structures (foldseek):
  3bb9-assembly3_E  TM=9.755E-01  e=3.206E-11  Shewanella frigidimarina NCIMB 400
  8uqf-assembly2_B  TM=8.033E-01  e=1.501E-07  synthetic construct
  2r4i-assembly1_B  TM=7.626E-01  e=3.889E-07  Cytophaga hutchinsonii ATCC 33406
  3ksp-assembly1_A-2  TM=7.809E-01  e=3.962E-06  Exiguobacterium sibiricum 255-15
  3hzp-assembly1_A-2  TM=7.241E-01  e=1.754E-05  Prochlorococcus marinus str. NATL2A

Secondary structure (DSSP, 8-state):
----------------------PPPHHHHHHHHHHHHHHHHHHHHHHHT-HHHHHHHEEEEEEEEETTEEEEHHHIIIIIHHHHHHHHHHEEEEEEEEEEEEETTEEEEEEEEEEEEEETTEEEEEEEEEEEEEEEETTEEEEEEEEEEEEE--